Protein AF-A0A0G4NJI1-F1 (afdb_monomer_lite)

pLDDT: mean 85.68, std 13.56, range [48.19, 98.31]

Secondary structure (DSSP, 8-state):
--SS----GGGGGGGHHHHHHHPPPPSSHHHHHHHHHHHHHHHHHHHHIIIIIITTTHHHHHHHHTT-SS--EEEE-SSPPPPGGGGTTGGGTPEEEE-TT--HHHHHHHHHHH---SS-GGG--

InterPro domains:
  IPR005599 GPI mannosyltransferase [PF03901] (1-85)

Sequence (125 aa):
LSIFQHQEARFLLPTVPLILSSVQLPKNRRALQLWAAVWVVFNVFFGVLMGIYHQGGIVPGQVFMSKQPDATNAIWWKTYSPPIWLLNGKNEVLTTHDVMGLDGESLLKQLADLATCDTPADRRN

Organism: Verticillium longisporum (NCBI:txid100787)

Foldseek 3Di:
DDPDDPDPCVVCPVCVVVVVVPDDADPDPVSNVVVVVVVVVVCVVCCCCCVCVVCVVPLVVLLVQLPDPPAQEDEDECDAHDDNVSSVPCCVRHDYHYRYPPDPVVVVVVCVVPDPDPDDPVPPD

Structure (mmCIF, N/CA/C/O backbone):
data_AF-A0A0G4NJI1-F1
#
_entry.id   AF-A0A0G4NJI1-F1
#
loop_
_atom_site.group_PDB
_atom_site.id
_atom_site.type_symbol
_atom_site.label_atom_id
_atom_site.label_alt_id
_atom_site.label_comp_id
_atom_site.label_asym_id
_atom_site.label_entity_id
_atom_site.label_seq_id
_atom_site.pdbx_PDB_ins_code
_atom_site.Cartn_x
_atom_site.Cartn_y
_atom_site.Cartn_z
_atom_site.occupancy
_atom_site.B_iso_or_equiv
_atom_site.auth_seq_id
_atom_site.auth_comp_id
_atom_site.auth_asym_id
_atom_site.auth_atom_id
_atom_site.pdbx_PDB_model_num
ATOM 1 N N . LEU A 1 1 ? 19.694 14.074 9.522 1.00 48.19 1 LEU A N 1
ATOM 2 C CA . LEU A 1 1 ? 19.390 12.911 10.384 1.00 48.19 1 LEU A CA 1
ATOM 3 C C . LEU A 1 1 ? 18.284 13.347 11.343 1.00 48.19 1 LEU A C 1
ATOM 5 O O . LEU A 1 1 ? 18.545 14.179 12.199 1.00 48.19 1 LEU A O 1
ATOM 9 N N . SER A 1 2 ? 17.035 12.941 11.108 1.00 52.34 2 SER A N 1
ATOM 10 C CA . SER A 1 2 ? 15.921 13.307 11.998 1.00 52.34 2 SER A CA 1
ATOM 11 C C . SER A 1 2 ? 16.129 12.668 13.376 1.00 52.34 2 SER A C 1
ATOM 13 O O . SER A 1 2 ? 16.514 11.502 13.440 1.00 52.34 2 SER A O 1
ATOM 15 N N . ILE A 1 3 ? 15.861 13.409 14.459 1.00 53.56 3 ILE A N 1
ATOM 16 C CA . ILE A 1 3 ? 15.885 12.899 15.848 1.00 53.56 3 ILE A CA 1
ATOM 17 C C . ILE A 1 3 ? 14.892 11.738 16.027 1.00 53.56 3 ILE A C 1
ATOM 19 O O . ILE A 1 3 ? 15.119 10.838 16.830 1.00 53.56 3 ILE A O 1
ATOM 23 N N . PHE A 1 4 ? 13.840 11.707 15.208 1.00 49.78 4 PHE A N 1
ATOM 24 C CA . PHE A 1 4 ? 12.969 10.553 15.047 1.00 49.78 4 PHE A CA 1
ATOM 25 C C . PHE A 1 4 ? 13.264 9.915 13.694 1.00 49.78 4 PHE A C 1
ATOM 27 O O . PHE A 1 4 ? 12.888 10.462 12.650 1.00 49.78 4 PHE A O 1
ATOM 34 N N . GLN A 1 5 ? 13.939 8.763 13.688 1.00 58.50 5 GLN A N 1
ATOM 35 C CA . GLN A 1 5 ? 13.891 7.902 12.509 1.00 58.50 5 GLN A CA 1
ATOM 36 C C . GLN A 1 5 ? 12.414 7.663 12.191 1.00 58.50 5 GLN A C 1
ATOM 38 O O . GLN A 1 5 ? 11.646 7.354 13.102 1.00 58.50 5 GLN A O 1
ATOM 43 N N . HIS A 1 6 ? 12.007 7.875 10.937 1.00 54.28 6 HIS A N 1
ATOM 44 C CA . HIS A 1 6 ? 10.674 7.500 10.477 1.00 54.28 6 HIS A CA 1
ATOM 45 C C . HIS A 1 6 ? 10.529 5.988 10.679 1.00 54.28 6 HIS A C 1
ATOM 47 O O . HIS A 1 6 ? 10.938 5.194 9.839 1.00 54.28 6 HIS A O 1
ATOM 53 N N . GLN A 1 7 ? 10.024 5.592 11.844 1.00 55.28 7 GLN A N 1
ATOM 54 C CA . GLN A 1 7 ? 9.608 4.231 12.111 1.00 55.28 7 GLN A CA 1
ATOM 55 C C . GLN A 1 7 ? 8.393 4.006 11.223 1.00 55.28 7 GLN A C 1
ATOM 57 O O . GLN A 1 7 ? 7.412 4.747 11.316 1.00 55.28 7 GLN A O 1
ATOM 62 N N . GLU A 1 8 ? 8.462 3.022 10.330 1.00 63.50 8 GLU A N 1
ATOM 63 C CA . GLU A 1 8 ? 7.276 2.619 9.589 1.00 63.50 8 GLU A CA 1
ATOM 64 C C . GLU A 1 8 ? 6.156 2.315 10.590 1.00 63.50 8 GLU A C 1
ATOM 66 O O . GLU A 1 8 ? 6.370 1.587 11.561 1.00 63.50 8 GLU A O 1
ATOM 71 N N . ALA A 1 9 ? 4.956 2.859 10.367 1.00 63.72 9 ALA A N 1
ATOM 72 C CA . ALA A 1 9 ? 3.834 2.738 11.303 1.00 63.72 9 ALA A CA 1
ATOM 73 C C . ALA A 1 9 ? 3.512 1.276 11.683 1.00 63.72 9 ALA A C 1
ATOM 75 O O . ALA A 1 9 ? 2.969 1.017 12.757 1.00 63.72 9 ALA A O 1
ATOM 76 N N . ARG A 1 10 ? 3.919 0.302 10.852 1.00 71.44 10 ARG A N 1
ATOM 77 C CA . ARG A 1 10 ? 3.834 -1.136 11.147 1.00 71.44 10 ARG A CA 1
ATOM 78 C C . ARG A 1 10 ? 4.572 -1.554 12.424 1.00 71.44 10 ARG A C 1
ATOM 80 O O . ARG A 1 10 ? 4.134 -2.485 13.092 1.00 71.44 10 ARG A O 1
ATOM 87 N N . PHE A 1 11 ? 5.645 -0.863 12.808 1.00 70.62 11 PHE A N 1
ATOM 88 C CA . PHE A 1 11 ? 6.391 -1.157 14.036 1.00 70.62 11 PHE A CA 1
ATOM 89 C C . PHE A 1 11 ? 5.633 -0.755 15.308 1.00 70.62 11 PHE A C 1
ATOM 91 O O . PHE A 1 11 ? 5.977 -1.209 16.395 1.00 70.62 11 PHE A O 1
ATOM 98 N N . LEU A 1 12 ? 4.563 0.038 15.178 1.00 73.56 12 LEU A N 1
ATOM 99 C CA . LEU A 1 12 ? 3.652 0.378 16.270 1.00 73.56 12 LEU A CA 1
ATOM 100 C C . LEU A 1 12 ? 2.453 -0.578 16.365 1.00 73.56 12 LEU A C 1
ATOM 102 O O . LEU A 1 12 ? 1.689 -0.489 17.317 1.00 73.56 12 LEU A O 1
ATOM 106 N N . LEU A 1 13 ? 2.283 -1.536 15.446 1.00 78.44 13 LEU A N 1
ATOM 107 C CA . LEU A 1 13 ? 1.199 -2.526 15.547 1.00 78.44 13 LEU A CA 1
ATOM 108 C C . LEU A 1 13 ? 1.174 -3.274 16.898 1.00 78.44 13 LEU A C 1
ATOM 110 O O . LEU A 1 13 ? 0.081 -3.449 17.440 1.00 78.44 13 LEU A O 1
ATOM 114 N N . PRO A 1 14 ? 2.320 -3.640 17.515 1.00 81.50 14 PRO A N 1
ATOM 115 C CA . PRO A 1 14 ? 2.331 -4.253 18.845 1.00 81.50 14 PRO A CA 1
ATOM 116 C C . PRO A 1 14 ? 1.843 -3.341 19.982 1.00 81.50 14 PRO A C 1
ATOM 118 O O . PRO A 1 14 ? 1.529 -3.844 21.057 1.00 81.50 14 PRO A O 1
ATOM 121 N N . THR A 1 15 ? 1.768 -2.018 19.789 1.00 82.44 15 THR A N 1
ATOM 122 C CA . THR A 1 15 ? 1.268 -1.086 20.817 1.00 82.44 15 THR A CA 1
ATOM 123 C C . THR A 1 15 ? -0.250 -0.914 20.767 1.00 82.44 15 THR A C 1
ATOM 125 O O . THR A 1 15 ? -0.843 -0.460 21.745 1.00 82.44 15 THR A O 1
ATOM 128 N N . VAL A 1 16 ? -0.909 -1.350 19.687 1.00 84.56 16 VAL A N 1
ATOM 129 C CA . VAL A 1 16 ? -2.371 -1.285 19.542 1.00 84.56 16 VAL A CA 1
ATOM 130 C C . VAL A 1 16 ? -3.100 -2.036 20.670 1.00 84.56 16 VAL A C 1
ATOM 132 O O . VAL A 1 16 ? -3.980 -1.430 21.280 1.00 84.56 16 VAL A O 1
ATOM 135 N N . PRO A 1 17 ? -2.738 -3.283 21.047 1.00 81.94 17 PRO A N 1
ATOM 136 C CA . PRO A 1 17 ? -3.362 -3.969 22.183 1.00 81.94 17 PRO A CA 1
ATOM 137 C C . PRO A 1 17 ? -3.195 -3.221 23.512 1.00 81.94 17 PRO A C 1
ATOM 139 O O . PRO A 1 17 ? -4.130 -3.173 24.308 1.00 81.94 17 PRO A O 1
ATOM 142 N N . LEU A 1 18 ? -2.036 -2.593 23.740 1.00 81.75 18 LEU A N 1
ATOM 143 C CA . LEU A 1 18 ? -1.776 -1.800 24.946 1.00 81.75 18 LEU A CA 1
ATOM 144 C C . LEU A 1 18 ? -2.668 -0.555 24.995 1.00 81.75 18 LEU A C 1
ATOM 146 O O . LEU A 1 18 ? -3.276 -0.269 26.028 1.00 81.75 18 LEU A O 1
ATOM 150 N N . ILE A 1 19 ? -2.816 0.147 23.870 1.00 83.94 19 ILE A N 1
ATOM 151 C CA . ILE A 1 19 ? -3.744 1.277 23.748 1.00 83.94 19 ILE A CA 1
ATOM 152 C C . ILE A 1 19 ? -5.179 0.805 24.008 1.00 83.94 19 ILE A C 1
ATOM 154 O O . ILE A 1 19 ? -5.868 1.372 24.851 1.00 83.94 19 ILE A O 1
ATOM 158 N N . LEU A 1 20 ? -5.620 -0.282 23.373 1.00 83.00 20 LEU A N 1
ATOM 159 C CA . LEU A 1 20 ? -6.969 -0.817 23.579 1.00 83.00 20 LEU A CA 1
ATOM 160 C C . LEU A 1 20 ? -7.215 -1.259 25.029 1.00 83.00 20 LEU A C 1
ATOM 162 O O . LEU A 1 20 ? -8.320 -1.085 25.532 1.00 83.00 20 LEU A O 1
ATOM 166 N N . SER A 1 21 ? -6.191 -1.770 25.719 1.00 83.81 21 SER A N 1
ATOM 167 C CA . SER A 1 21 ? -6.282 -2.151 27.135 1.00 83.81 21 SER A CA 1
ATOM 168 C C . SER A 1 21 ? -6.282 -0.962 28.105 1.00 83.81 21 SER A C 1
ATOM 170 O O . SER A 1 21 ? -6.740 -1.097 29.237 1.00 83.81 21 SER A O 1
ATOM 172 N N . SER A 1 22 ? -5.780 0.201 27.678 1.00 87.81 22 SER A N 1
ATOM 173 C CA . SER A 1 22 ? -5.669 1.408 28.511 1.00 87.81 22 SER A CA 1
ATOM 174 C C . SER A 1 22 ? -6.810 2.407 28.294 1.00 87.81 22 SER A C 1
ATOM 176 O O . SER A 1 22 ? -7.041 3.271 29.142 1.00 87.81 22 SER A O 1
ATOM 178 N N . VAL A 1 23 ? -7.572 2.277 27.204 1.00 88.31 23 VAL A N 1
ATOM 179 C CA . VAL A 1 23 ? -8.749 3.108 26.928 1.00 88.31 23 VAL A CA 1
ATOM 180 C C . VAL A 1 23 ? -9.924 2.674 27.808 1.00 88.31 23 VAL A C 1
ATOM 182 O O . VAL A 1 23 ? -10.461 1.576 27.678 1.00 88.31 23 VAL A O 1
ATOM 185 N N . GLN A 1 24 ? -10.372 3.568 28.691 1.00 89.31 24 GLN A N 1
ATOM 186 C CA . GLN A 1 24 ? -11.574 3.362 29.501 1.00 89.31 24 GLN A CA 1
ATOM 187 C C . GLN A 1 24 ? -12.812 3.904 28.780 1.00 89.31 24 GLN A C 1
ATOM 189 O O . GLN A 1 24 ? -12.850 5.066 28.375 1.00 89.31 24 GLN A O 1
ATOM 194 N N . LEU A 1 25 ? -13.852 3.076 28.656 1.00 90.06 25 LEU A N 1
ATOM 195 C CA . LEU A 1 25 ? -15.110 3.490 28.036 1.00 90.06 25 LEU A CA 1
ATOM 196 C C . LEU A 1 25 ? -15.959 4.359 28.983 1.00 90.06 25 LEU A C 1
ATOM 198 O O . LEU A 1 25 ? -15.982 4.116 30.196 1.00 90.06 25 LEU A O 1
ATOM 202 N N . PRO A 1 26 ? -16.719 5.340 28.457 1.00 92.56 26 PRO A N 1
ATOM 203 C CA . PRO A 1 26 ? -17.641 6.125 29.270 1.00 92.56 26 PRO A CA 1
ATOM 204 C C . PRO A 1 26 ? -18.711 5.241 29.923 1.00 92.56 26 PRO A C 1
ATOM 206 O O . PRO A 1 26 ? -19.371 4.450 29.254 1.00 92.56 26 PRO A O 1
ATOM 209 N N . LYS A 1 27 ? -18.946 5.421 31.229 1.00 92.69 27 LYS A N 1
ATOM 210 C CA . LYS A 1 27 ? -19.979 4.672 31.975 1.00 92.69 27 LYS A CA 1
ATOM 211 C C . LYS A 1 27 ? -21.400 5.199 31.739 1.00 92.69 27 LYS A C 1
ATOM 213 O O . LYS A 1 27 ? -22.372 4.461 31.860 1.00 92.69 27 LYS A O 1
ATOM 218 N N . ASN A 1 28 ? -21.535 6.487 31.421 1.00 96.44 28 ASN A N 1
ATOM 219 C CA . ASN A 1 28 ? -22.828 7.110 31.137 1.00 96.44 28 ASN A CA 1
ATOM 220 C C . ASN A 1 28 ? -23.324 6.694 29.743 1.00 96.44 28 ASN A C 1
ATOM 222 O O . ASN A 1 28 ? -22.634 6.931 28.753 1.00 96.44 28 ASN A O 1
ATOM 226 N N . ARG A 1 29 ? -24.553 6.165 29.652 1.00 95.62 29 ARG A N 1
ATOM 227 C CA . ARG A 1 29 ? -25.163 5.681 28.402 1.00 95.62 29 ARG A CA 1
ATOM 228 C C . ARG A 1 29 ? -25.128 6.704 27.263 1.00 95.62 29 ARG A C 1
ATOM 230 O O . ARG A 1 29 ? -24.792 6.333 26.145 1.00 95.62 29 ARG A O 1
ATOM 237 N N . ARG A 1 30 ? -25.435 7.981 27.529 1.00 96.44 30 ARG A N 1
ATOM 238 C CA . ARG A 1 30 ? -25.408 9.027 26.485 1.00 96.44 30 ARG A CA 1
ATOM 239 C C . ARG A 1 30 ? -23.987 9.297 25.991 1.00 96.44 30 ARG A C 1
ATOM 241 O O . ARG A 1 30 ? -23.764 9.411 24.793 1.00 96.44 30 ARG A O 1
ATOM 248 N N . ALA A 1 31 ? -23.027 9.356 26.913 1.00 96.00 31 ALA A N 1
ATOM 249 C CA . ALA A 1 31 ? -21.621 9.549 26.573 1.00 96.00 31 ALA A CA 1
ATOM 250 C C . ALA A 1 31 ? -21.058 8.348 25.797 1.00 96.00 31 ALA A C 1
ATOM 252 O O . ALA A 1 31 ? -20.322 8.539 24.837 1.00 96.00 31 ALA A O 1
ATOM 253 N N . LEU A 1 32 ? -21.453 7.125 26.162 1.00 96.00 32 LEU A N 1
ATOM 254 C CA . LEU A 1 32 ? -21.071 5.909 25.448 1.00 96.00 32 LEU A CA 1
ATOM 255 C C . LEU A 1 32 ? -21.634 5.885 24.020 1.00 96.00 32 LEU A C 1
ATOM 257 O O . LEU A 1 32 ? -20.917 5.531 23.092 1.00 96.00 32 LEU A O 1
ATOM 261 N N . GLN A 1 33 ? -22.890 6.300 23.829 1.00 96.94 33 GLN A N 1
ATOM 262 C CA . GLN A 1 33 ? -23.502 6.414 22.499 1.00 96.94 33 GLN A CA 1
ATOM 263 C C . GLN A 1 33 ? -22.780 7.441 21.622 1.00 96.94 33 GLN A C 1
ATOM 265 O O . GLN A 1 33 ? -22.495 7.153 20.463 1.00 96.94 33 GLN A O 1
ATOM 270 N N . LEU A 1 34 ? -22.449 8.613 22.174 1.00 97.19 34 LEU A N 1
ATOM 271 C CA . LEU A 1 34 ? -21.673 9.631 21.462 1.00 97.19 34 LEU A CA 1
ATOM 272 C C . LEU A 1 34 ? -20.266 9.132 21.122 1.00 97.19 34 LEU A C 1
ATOM 274 O O . LEU A 1 34 ? -19.828 9.283 19.986 1.00 97.19 34 LEU A O 1
ATOM 278 N N . TRP A 1 35 ? -19.584 8.491 22.075 1.00 95.38 35 TRP A N 1
ATOM 279 C CA . TRP A 1 35 ? -18.269 7.892 21.853 1.00 95.38 35 TRP A CA 1
ATOM 280 C C . TRP A 1 35 ? -18.314 6.852 20.729 1.00 95.38 35 TRP A C 1
ATOM 282 O O . TRP A 1 35 ? -17.505 6.916 19.809 1.00 95.38 35 TRP A O 1
ATOM 292 N N . ALA A 1 36 ? -19.300 5.949 20.751 1.00 95.56 36 ALA A N 1
ATOM 293 C CA . ALA A 1 36 ? -19.468 4.928 19.721 1.00 95.56 36 ALA A CA 1
ATOM 294 C C . ALA A 1 36 ? -19.779 5.543 18.348 1.00 95.56 36 ALA A C 1
ATOM 296 O O . ALA A 1 36 ? -19.220 5.109 17.345 1.00 95.56 36 ALA A O 1
ATOM 297 N N . ALA A 1 37 ? -20.624 6.576 18.293 1.00 97.69 37 ALA A N 1
ATOM 298 C CA . ALA A 1 37 ? -20.927 7.278 17.051 1.00 97.69 37 ALA A CA 1
ATOM 299 C C . ALA A 1 37 ? -19.673 7.942 16.457 1.00 97.69 37 ALA A C 1
ATOM 301 O O . ALA A 1 37 ? -19.373 7.734 15.283 1.00 97.69 37 ALA A O 1
ATOM 302 N N . VAL A 1 38 ? -18.904 8.676 17.269 1.00 96.94 38 VAL A N 1
ATOM 303 C CA . VAL A 1 38 ? -17.634 9.293 16.843 1.00 96.94 38 VAL A CA 1
ATOM 304 C C . VAL A 1 38 ? -16.639 8.228 16.388 1.00 96.94 38 VAL A C 1
ATOM 306 O O . VAL A 1 38 ? -16.008 8.390 15.347 1.00 96.94 38 VAL A O 1
ATOM 309 N N . TRP A 1 39 ? -16.535 7.117 17.120 1.00 95.25 39 TRP A N 1
ATOM 310 C CA . TRP A 1 39 ? -15.670 5.996 16.766 1.00 95.25 39 TRP A CA 1
ATOM 311 C C . TRP A 1 39 ? -16.031 5.387 15.406 1.00 95.25 39 TRP A C 1
ATOM 313 O O . TRP A 1 39 ? -15.151 5.171 14.573 1.00 95.25 39 TRP A O 1
ATOM 323 N N . VAL A 1 40 ? -17.319 5.139 15.149 1.00 97.62 40 VAL A N 1
ATOM 324 C CA . VAL A 1 40 ? -17.794 4.619 13.858 1.00 97.62 40 VAL A CA 1
ATOM 325 C C . VAL A 1 40 ? -17.501 5.613 12.740 1.00 97.62 40 VAL A C 1
ATOM 327 O O . VAL A 1 40 ? -16.929 5.220 11.727 1.00 97.62 40 VAL A O 1
ATOM 330 N N . VAL A 1 41 ? -17.826 6.895 12.925 1.00 98.31 41 VAL A N 1
ATOM 331 C CA . VAL A 1 41 ? -17.561 7.941 11.922 1.00 98.31 41 VAL A CA 1
ATOM 332 C C . VAL A 1 41 ? -16.070 8.033 11.607 1.00 98.31 41 VAL A C 1
ATOM 334 O O . VAL A 1 41 ? -15.697 8.056 10.436 1.00 98.31 41 VAL A O 1
ATOM 337 N N . PHE A 1 42 ? -15.214 8.019 12.630 1.00 96.00 42 PHE A N 1
ATOM 338 C CA . PHE A 1 42 ? -13.763 8.017 12.469 1.00 96.00 42 PHE A CA 1
ATOM 339 C C . PHE A 1 42 ? -13.289 6.819 11.635 1.00 96.00 42 PHE A C 1
ATOM 341 O O . PHE A 1 42 ? -12.556 7.002 10.665 1.00 96.00 42 PHE A O 1
ATOM 348 N N . ASN A 1 43 ? -13.736 5.603 11.964 1.00 95.69 43 ASN A N 1
ATOM 349 C CA . ASN A 1 43 ? -13.322 4.393 11.249 1.00 95.69 43 ASN A CA 1
ATOM 350 C C . ASN A 1 43 ? -13.866 4.337 9.819 1.00 95.69 43 ASN A C 1
ATOM 352 O O . ASN A 1 43 ? -13.159 3.884 8.927 1.00 95.69 43 ASN A O 1
ATOM 356 N N . VAL A 1 44 ? -15.085 4.821 9.572 1.00 97.75 44 VAL A N 1
ATOM 357 C CA . VAL A 1 44 ? -15.629 4.931 8.211 1.00 97.75 44 VAL A CA 1
ATOM 358 C C . VAL A 1 44 ? -14.816 5.937 7.400 1.00 97.75 44 VAL A C 1
ATOM 360 O O . VAL A 1 44 ? -14.384 5.619 6.294 1.00 97.75 44 VAL A O 1
ATOM 363 N N . PHE A 1 45 ? -14.548 7.120 7.956 1.00 97.56 45 PHE A N 1
ATOM 364 C CA . PHE A 1 45 ? -13.747 8.147 7.293 1.00 97.56 45 PHE A CA 1
ATOM 365 C C . PHE A 1 45 ? -12.341 7.639 6.953 1.00 97.56 45 PHE A C 1
ATOM 367 O O . PHE A 1 45 ? -11.927 7.705 5.796 1.00 97.56 45 PHE A O 1
ATOM 374 N N . PHE A 1 46 ? -11.622 7.075 7.929 1.00 94.00 46 PHE A N 1
ATOM 375 C CA . PHE A 1 46 ? -10.281 6.538 7.695 1.00 94.00 46 PHE A CA 1
ATOM 376 C C . PHE A 1 46 ? -10.291 5.262 6.853 1.00 94.00 46 PHE A C 1
ATOM 378 O O . PHE A 1 46 ? -9.362 5.055 6.082 1.00 94.00 46 PHE A O 1
ATOM 385 N N . GLY A 1 47 ? -11.338 4.442 6.922 1.00 93.06 47 GLY A N 1
ATOM 386 C CA . GLY A 1 47 ? -11.522 3.292 6.040 1.00 93.06 47 GLY A CA 1
ATOM 387 C C . GLY A 1 47 ? -11.660 3.710 4.577 1.00 93.06 47 GLY A C 1
ATOM 388 O O . GLY A 1 47 ? -11.054 3.095 3.706 1.00 93.06 47 GLY A O 1
ATOM 389 N N . VAL A 1 48 ? -12.372 4.803 4.296 1.00 95.44 48 VAL A N 1
ATOM 390 C CA . VAL A 1 48 ? -12.456 5.380 2.945 1.00 95.44 48 VAL A CA 1
ATOM 391 C C . VAL A 1 48 ? -11.129 6.027 2.542 1.00 95.44 48 VAL A C 1
ATOM 393 O O . VAL A 1 48 ? -10.595 5.724 1.476 1.00 95.44 48 VAL A O 1
ATOM 396 N N . LEU A 1 49 ? -10.563 6.889 3.390 1.00 92.88 49 LEU A N 1
ATOM 397 C CA . LEU A 1 49 ? -9.327 7.614 3.091 1.00 92.88 49 LEU A CA 1
ATOM 398 C C . LEU A 1 49 ? -8.150 6.657 2.874 1.00 92.88 49 LEU A C 1
ATOM 400 O O . LEU A 1 49 ? -7.502 6.700 1.831 1.00 92.88 49 LEU A O 1
ATOM 404 N N . MET A 1 50 ? -7.896 5.763 3.827 1.00 87.62 50 MET A N 1
ATOM 405 C CA . MET A 1 50 ? -6.765 4.839 3.766 1.00 87.62 50 MET A CA 1
ATOM 406 C C . MET A 1 50 ? -7.057 3.606 2.910 1.00 87.62 50 MET A C 1
ATOM 408 O O . MET A 1 50 ? -6.172 3.119 2.215 1.00 87.62 50 MET A O 1
ATOM 412 N N . GLY A 1 51 ? -8.289 3.096 2.922 1.00 85.38 51 GLY A N 1
ATOM 413 C CA . GLY A 1 51 ? -8.647 1.890 2.175 1.00 85.38 51 GLY A CA 1
ATOM 414 C C . GLY A 1 51 ? -8.823 2.127 0.677 1.00 85.38 51 GLY A C 1
ATOM 415 O O . GLY A 1 51 ? -8.397 1.289 -0.114 1.00 85.38 51 GLY A O 1
ATOM 416 N N . ILE A 1 52 ? -9.411 3.263 0.284 1.00 89.75 52 ILE A N 1
ATOM 417 C CA . ILE A 1 52 ? -9.718 3.574 -1.120 1.00 89.75 52 ILE A CA 1
ATOM 418 C C . ILE A 1 52 ? -8.692 4.553 -1.690 1.00 89.75 52 ILE A C 1
ATOM 420 O O . ILE A 1 52 ? -7.999 4.219 -2.646 1.00 89.75 52 ILE A O 1
ATOM 424 N N . TYR A 1 53 ? -8.553 5.747 -1.112 1.00 87.44 53 TYR A N 1
ATOM 425 C CA . TYR A 1 53 ? -7.723 6.789 -1.729 1.00 87.44 53 TYR A CA 1
ATOM 426 C C . TYR A 1 53 ? -6.221 6.539 -1.580 1.00 87.44 53 TYR A C 1
ATOM 428 O O . TYR A 1 53 ? -5.471 6.753 -2.528 1.00 87.44 53 TYR A O 1
ATOM 436 N N . HIS A 1 54 ? -5.773 6.063 -0.419 1.00 84.31 54 HIS A N 1
ATOM 437 C CA . HIS A 1 54 ? -4.345 5.880 -0.157 1.00 84.31 54 HIS A CA 1
ATOM 438 C C . HIS A 1 54 ? -3.750 4.661 -0.883 1.00 84.31 54 HIS A C 1
ATOM 440 O O . HIS A 1 54 ? -2.645 4.740 -1.411 1.00 84.31 54 HIS A O 1
ATOM 446 N N . GLN A 1 55 ? -4.465 3.528 -0.930 1.00 84.31 55 GLN A N 1
ATOM 447 C CA . GLN A 1 55 ? -3.927 2.267 -1.474 1.00 84.31 55 GLN A CA 1
ATOM 448 C C . GLN A 1 55 ? -4.719 1.670 -2.647 1.00 84.31 55 GLN A C 1
ATOM 450 O O . GLN A 1 55 ? -4.262 0.702 -3.259 1.00 84.31 55 GLN A O 1
ATOM 455 N N . GLY A 1 56 ? -5.872 2.246 -3.003 1.00 86.88 56 GLY A N 1
ATOM 456 C CA . GLY A 1 56 ? -6.779 1.679 -4.005 1.00 86.88 56 GLY A CA 1
ATOM 457 C C . GLY A 1 56 ? -6.238 1.670 -5.434 1.00 86.88 56 GLY A C 1
ATOM 458 O O . GLY A 1 56 ? -6.649 0.822 -6.213 1.00 86.88 56 GLY A O 1
ATOM 459 N N . GLY A 1 57 ? -5.293 2.548 -5.788 1.00 86.3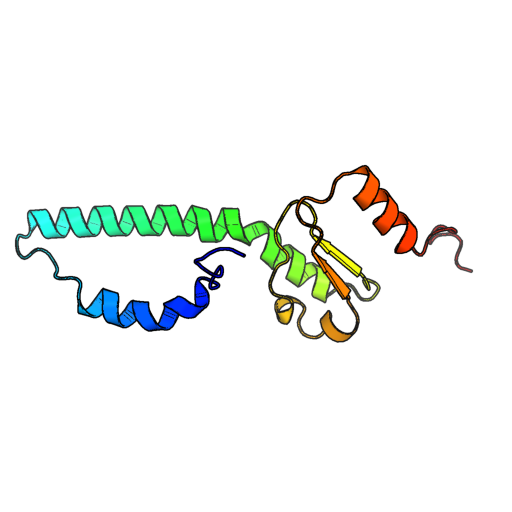8 57 GLY A N 1
ATOM 460 C CA . GLY A 1 57 ? -4.600 2.486 -7.086 1.00 86.38 57 GLY A CA 1
ATOM 461 C C . GLY A 1 57 ? -3.337 1.621 -7.056 1.00 86.38 57 GLY A C 1
ATOM 462 O O . GLY A 1 57 ? -3.033 0.889 -7.997 1.00 86.38 57 GLY A O 1
ATOM 463 N N . ILE A 1 58 ? -2.620 1.675 -5.937 1.00 89.69 58 ILE A N 1
ATOM 464 C CA . ILE A 1 58 ? -1.298 1.076 -5.776 1.00 89.69 58 ILE A CA 1
ATOM 465 C C . ILE A 1 58 ? -1.368 -0.453 -5.710 1.00 89.69 58 ILE A C 1
ATOM 467 O O . ILE A 1 58 ? -0.593 -1.132 -6.383 1.00 89.69 58 ILE A O 1
ATOM 471 N N . VAL A 1 59 ? -2.314 -1.004 -4.940 1.00 91.31 59 VAL A N 1
ATOM 472 C CA . VAL A 1 59 ? -2.455 -2.460 -4.785 1.00 91.31 59 VAL A CA 1
ATOM 473 C C . VAL A 1 59 ? -2.847 -3.127 -6.110 1.00 91.31 59 VAL A C 1
ATOM 475 O O . VAL A 1 59 ? -2.135 -4.042 -6.526 1.00 91.31 59 VAL A O 1
ATOM 478 N N . PRO A 1 60 ? -3.891 -2.677 -6.840 1.00 92.69 60 PRO A N 1
ATOM 479 C CA . PRO A 1 60 ? -4.201 -3.242 -8.151 1.00 92.69 60 PRO A CA 1
ATOM 480 C C . PRO A 1 60 ? -3.079 -3.043 -9.171 1.00 92.69 60 PRO A C 1
ATOM 482 O O . PRO A 1 60 ? -2.816 -3.956 -9.947 1.00 92.69 60 PRO A O 1
ATOM 485 N N . GLY A 1 61 ? -2.385 -1.898 -9.152 1.00 91.75 61 GLY A N 1
ATOM 486 C CA . GLY A 1 61 ? -1.241 -1.644 -10.032 1.00 91.75 61 GLY A CA 1
ATOM 487 C C . GLY A 1 61 ? -0.099 -2.639 -9.817 1.00 91.75 61 GLY A C 1
ATOM 488 O O . GLY A 1 61 ? 0.428 -3.193 -10.779 1.00 91.75 61 GLY A O 1
ATOM 489 N N . GLN A 1 62 ? 0.229 -2.943 -8.560 1.00 93.00 62 GLN A N 1
ATOM 490 C CA . GLN A 1 62 ? 1.219 -3.965 -8.208 1.00 93.00 62 GLN A CA 1
ATOM 491 C C . GLN A 1 62 ? 0.778 -5.381 -8.609 1.00 93.00 62 GLN A C 1
ATOM 493 O O . GLN A 1 62 ? 1.554 -6.127 -9.204 1.00 93.00 62 GLN A O 1
ATOM 498 N N . VAL A 1 63 ? -0.491 -5.733 -8.378 1.00 93.31 63 VAL A N 1
ATOM 499 C CA . VAL A 1 63 ? -1.063 -7.026 -8.804 1.00 93.31 63 VAL A CA 1
ATOM 500 C C . VAL A 1 63 ? -1.137 -7.156 -10.331 1.00 93.31 63 VAL A C 1
ATOM 502 O O . VAL A 1 63 ? -1.047 -8.256 -10.870 1.00 93.31 63 VAL A O 1
ATOM 505 N N . PHE A 1 64 ? -1.319 -6.054 -11.054 1.00 93.94 64 PHE A N 1
ATOM 506 C CA . PHE A 1 64 ? -1.227 -6.041 -12.510 1.00 93.94 64 PHE A CA 1
ATOM 507 C C . PHE A 1 64 ? 0.221 -6.244 -12.967 1.00 93.94 64 PHE A C 1
ATOM 509 O O . PHE A 1 64 ? 0.471 -7.069 -13.847 1.00 93.94 64 PHE A O 1
ATOM 516 N N . MET A 1 65 ? 1.166 -5.534 -12.343 1.00 93.44 65 MET A N 1
ATOM 517 C CA . MET A 1 65 ? 2.594 -5.602 -12.655 1.00 93.44 65 MET A CA 1
ATOM 518 C C . MET A 1 65 ? 3.171 -7.003 -12.428 1.00 93.44 65 MET A C 1
ATOM 520 O O . MET A 1 65 ? 3.960 -7.481 -13.240 1.00 93.44 65 MET A O 1
ATOM 524 N N . SER A 1 66 ? 2.723 -7.705 -11.381 1.00 93.88 66 SER A N 1
ATOM 525 C CA . SER A 1 66 ? 3.148 -9.084 -11.096 1.00 93.88 66 SER A CA 1
ATOM 526 C C . SER A 1 66 ? 2.819 -10.072 -12.218 1.00 93.88 66 SER A C 1
ATOM 528 O O . SER A 1 66 ? 3.471 -11.106 -12.342 1.00 93.88 66 SER A O 1
ATOM 530 N N . LYS A 1 67 ? 1.835 -9.744 -13.061 1.00 94.19 67 LYS A N 1
ATOM 531 C CA . LYS A 1 67 ? 1.383 -10.571 -14.186 1.00 94.19 67 LYS A CA 1
ATOM 532 C C . LYS A 1 67 ? 2.012 -10.182 -15.522 1.00 94.19 67 LYS A C 1
ATOM 534 O O . LYS A 1 67 ? 1.729 -10.844 -16.514 1.00 94.19 67 LYS A O 1
ATOM 539 N N . GLN A 1 68 ? 2.832 -9.131 -15.575 1.00 93.31 68 GLN A N 1
ATOM 540 C CA . GLN A 1 68 ? 3.471 -8.704 -16.819 1.00 93.31 68 GLN A CA 1
ATOM 541 C C . GLN A 1 68 ? 4.751 -9.522 -17.056 1.00 93.31 68 GLN A C 1
ATOM 543 O O . GLN A 1 68 ? 5.714 -9.367 -16.297 1.00 93.31 68 GLN A O 1
ATOM 548 N N . PRO A 1 69 ? 4.808 -10.393 -18.082 1.00 88.38 69 PRO A N 1
ATOM 549 C CA . PRO A 1 69 ? 5.966 -11.258 -18.305 1.00 88.38 69 PRO A CA 1
ATOM 550 C C . PRO A 1 69 ? 7.215 -10.449 -18.672 1.00 88.38 69 PRO A C 1
ATOM 552 O O . PRO A 1 69 ? 8.278 -10.689 -18.103 1.00 88.38 69 PRO A O 1
ATOM 555 N N . ASP A 1 70 ? 7.059 -9.411 -19.493 1.00 89.12 70 ASP A N 1
ATOM 556 C CA . ASP A 1 70 ? 8.182 -8.657 -20.068 1.00 89.12 70 ASP A CA 1
ATOM 557 C C . ASP A 1 70 ? 8.610 -7.445 -19.229 1.00 89.12 70 ASP A C 1
ATOM 559 O O . ASP A 1 70 ? 9.618 -6.800 -19.517 1.00 89.12 70 ASP A O 1
ATOM 563 N N . ALA A 1 71 ? 7.863 -7.116 -18.171 1.00 89.81 71 ALA A N 1
ATOM 564 C CA . ALA A 1 71 ? 8.218 -6.008 -17.294 1.00 89.81 71 ALA A CA 1
ATOM 565 C C . ALA A 1 71 ? 9.442 -6.367 -16.438 1.00 89.81 71 ALA A C 1
ATOM 567 O O . ALA A 1 71 ? 9.403 -7.320 -15.655 1.00 89.81 71 ALA A O 1
ATOM 568 N N . THR A 1 72 ? 10.514 -5.586 -16.565 1.00 91.88 72 THR A N 1
ATOM 569 C CA . THR A 1 72 ? 11.767 -5.736 -15.798 1.00 91.88 72 THR A CA 1
ATOM 570 C C . THR A 1 72 ? 12.062 -4.541 -14.897 1.00 91.88 72 THR A C 1
ATOM 572 O O . THR A 1 72 ? 12.855 -4.652 -13.967 1.00 91.88 72 THR A O 1
ATOM 575 N N . ASN A 1 73 ? 11.398 -3.407 -15.126 1.00 93.69 73 ASN A N 1
ATOM 576 C CA . ASN A 1 73 ? 11.574 -2.182 -14.356 1.00 93.69 73 ASN A CA 1
ATOM 577 C C . ASN A 1 73 ? 10.205 -1.603 -13.984 1.00 93.69 73 ASN A C 1
ATOM 579 O O . ASN A 1 73 ? 9.337 -1.468 -14.845 1.00 93.69 73 ASN A O 1
ATOM 583 N N . ALA A 1 74 ? 10.025 -1.223 -12.721 1.00 93.75 74 ALA A N 1
ATOM 584 C CA . ALA A 1 74 ? 8.893 -0.419 -12.267 1.00 93.75 74 ALA A CA 1
ATOM 585 C C . ALA A 1 74 ? 9.406 0.841 -11.576 1.00 93.75 74 ALA A C 1
ATOM 587 O O . ALA A 1 74 ? 10.221 0.753 -10.661 1.00 93.75 74 ALA A O 1
ATOM 588 N N . ILE A 1 75 ? 8.918 2.004 -11.998 1.00 93.94 75 ILE A N 1
ATOM 589 C CA . ILE A 1 75 ? 9.372 3.302 -11.493 1.00 93.94 75 ILE A CA 1
ATOM 590 C C . ILE A 1 75 ? 8.226 3.980 -10.746 1.00 93.94 75 ILE A C 1
ATOM 592 O O . ILE A 1 75 ? 7.153 4.201 -11.311 1.00 93.94 75 ILE A O 1
ATOM 596 N N . TRP A 1 76 ? 8.463 4.336 -9.484 1.00 93.81 76 TRP A N 1
ATOM 597 C CA . TRP A 1 76 ? 7.509 5.045 -8.629 1.00 93.81 76 TRP A CA 1
ATOM 598 C C . TRP A 1 76 ? 7.985 6.484 -8.408 1.00 93.81 76 TRP A C 1
ATOM 600 O O . TRP A 1 76 ? 8.947 6.723 -7.685 1.00 93.81 76 TRP A O 1
ATOM 610 N N . TRP A 1 77 ? 7.331 7.444 -9.076 1.00 93.56 77 TRP A N 1
ATOM 611 C CA . TRP A 1 77 ? 7.767 8.851 -9.103 1.00 93.56 77 TRP A CA 1
ATOM 612 C C . TRP A 1 77 ? 6.904 9.807 -8.277 1.00 93.56 77 TRP A C 1
ATOM 614 O O . TRP A 1 77 ? 7.405 10.629 -7.512 1.00 93.56 77 TRP A O 1
ATOM 624 N N . LYS A 1 78 ? 5.585 9.768 -8.465 1.00 89.06 78 LYS A N 1
ATOM 625 C CA . LYS A 1 78 ? 4.674 10.704 -7.784 1.00 89.06 78 LYS A CA 1
ATOM 626 C C . LYS A 1 78 ? 4.192 10.190 -6.432 1.00 89.06 78 LYS A C 1
ATOM 628 O O . LYS A 1 78 ? 3.577 10.938 -5.682 1.00 89.06 78 LYS A O 1
ATOM 633 N N . THR A 1 79 ? 4.474 8.930 -6.129 1.00 85.00 79 THR A N 1
ATOM 634 C CA . THR A 1 79 ? 4.062 8.248 -4.906 1.00 85.00 79 THR A CA 1
ATOM 635 C C . THR A 1 79 ? 5.235 7.457 -4.355 1.00 85.00 79 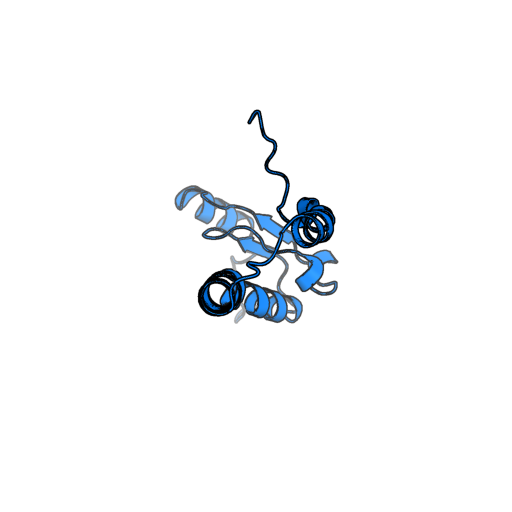THR A C 1
ATOM 637 O O . THR A 1 79 ? 6.107 7.045 -5.120 1.00 85.00 79 THR A O 1
ATOM 640 N N . TYR A 1 80 ? 5.213 7.193 -3.049 1.00 84.19 80 TYR A N 1
ATOM 641 C CA . TYR A 1 80 ? 6.115 6.226 -2.431 1.00 84.19 80 TYR A CA 1
ATOM 642 C C . TYR A 1 80 ? 6.017 4.865 -3.121 1.00 84.19 80 TYR A C 1
ATOM 644 O O . TYR A 1 80 ? 4.935 4.459 -3.568 1.00 84.19 80 TYR A O 1
ATOM 652 N N . SER A 1 81 ? 7.143 4.158 -3.186 1.00 89.38 81 SER A N 1
ATOM 653 C CA . SER A 1 81 ? 7.154 2.787 -3.674 1.00 89.38 81 SER A CA 1
ATOM 654 C C . SER A 1 81 ? 6.322 1.876 -2.755 1.00 89.38 81 SER A C 1
ATOM 656 O O . SER A 1 81 ? 6.394 1.967 -1.526 1.00 89.38 81 SER A O 1
ATOM 658 N N . PRO A 1 82 ? 5.473 1.003 -3.319 1.00 90.38 82 PRO A N 1
ATOM 659 C CA . PRO A 1 82 ? 4.706 0.060 -2.526 1.00 90.38 82 PRO A CA 1
ATOM 660 C C . PRO A 1 82 ? 5.529 -1.151 -2.104 1.00 90.38 82 PRO A C 1
ATOM 662 O O . PRO A 1 82 ? 6.595 -1.422 -2.662 1.00 90.38 82 PRO A O 1
ATOM 665 N N . PRO A 1 83 ? 4.996 -1.955 -1.172 1.00 89.25 83 PRO A N 1
ATOM 666 C CA . PRO A 1 83 ? 5.660 -3.174 -0.760 1.00 89.25 83 PRO A CA 1
ATOM 667 C C . PRO A 1 83 ? 5.850 -4.156 -1.927 1.00 89.25 83 PRO A C 1
ATOM 669 O O . PRO A 1 83 ? 4.885 -4.624 -2.530 1.00 89.25 83 PRO A O 1
ATOM 672 N N . ILE A 1 84 ? 7.104 -4.525 -2.193 1.00 92.44 84 ILE A N 1
ATOM 673 C CA . ILE A 1 84 ? 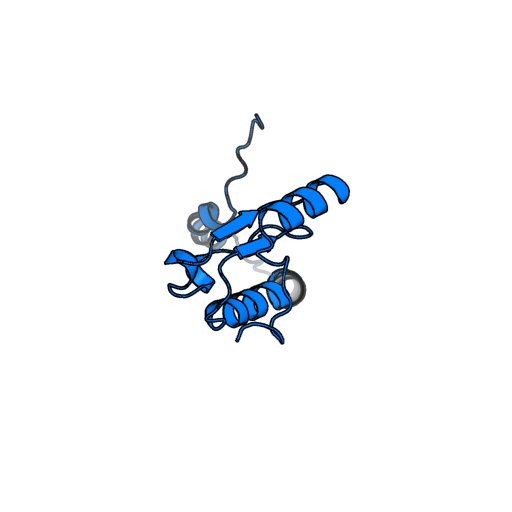7.482 -5.413 -3.305 1.00 92.44 84 ILE A CA 1
ATOM 674 C C . ILE A 1 84 ? 6.959 -6.847 -3.164 1.00 92.44 84 ILE A C 1
ATOM 676 O O . ILE A 1 84 ? 6.915 -7.571 -4.148 1.00 92.44 84 ILE A O 1
ATOM 680 N N . TRP A 1 85 ? 6.515 -7.278 -1.979 1.00 90.50 85 TRP A N 1
ATOM 681 C CA . TRP A 1 85 ? 5.922 -8.610 -1.808 1.00 90.50 85 TRP A CA 1
ATOM 682 C C . TRP A 1 85 ? 4.606 -8.776 -2.587 1.00 90.50 85 TRP A C 1
ATOM 684 O O . TRP A 1 85 ? 4.247 -9.897 -2.943 1.00 90.50 85 TRP A O 1
ATOM 694 N N . LEU A 1 86 ? 3.916 -7.675 -2.924 1.00 91.38 86 LEU A N 1
ATOM 695 C CA . LEU A 1 86 ? 2.733 -7.693 -3.796 1.00 91.38 86 LEU A CA 1
ATOM 696 C C . LEU A 1 86 ? 3.059 -8.127 -5.236 1.00 91.38 86 LEU A C 1
ATOM 698 O O . LEU A 1 86 ? 2.151 -8.502 -5.978 1.00 91.38 86 LEU A O 1
ATOM 702 N N . LEU A 1 87 ? 4.342 -8.127 -5.618 1.00 94.31 87 LEU A N 1
ATOM 703 C CA . LEU A 1 87 ? 4.814 -8.633 -6.906 1.00 94.31 87 LEU A CA 1
ATOM 704 C C . LEU A 1 87 ? 4.793 -10.165 -6.995 1.00 94.31 87 LEU A C 1
ATOM 706 O O . LEU A 1 87 ? 4.996 -10.694 -8.081 1.00 94.31 87 LEU A O 1
ATOM 710 N N . ASN A 1 88 ? 4.534 -10.885 -5.897 1.00 91.50 88 ASN A N 1
ATOM 711 C CA . ASN A 1 88 ? 4.342 -12.340 -5.888 1.00 91.50 88 ASN A CA 1
ATOM 712 C C . ASN A 1 88 ? 5.443 -13.119 -6.648 1.00 91.50 88 ASN A C 1
ATOM 714 O O . ASN A 1 88 ? 5.155 -13.878 -7.571 1.00 91.50 88 ASN A O 1
ATOM 718 N N . GLY A 1 89 ? 6.713 -12.877 -6.307 1.00 91.50 89 GLY A N 1
ATOM 719 C CA . GLY A 1 89 ? 7.877 -13.507 -6.947 1.00 91.50 89 GLY A CA 1
ATOM 720 C C . GLY A 1 89 ? 8.394 -12.763 -8.180 1.00 91.50 89 GLY A C 1
ATOM 721 O O . GLY A 1 89 ? 9.570 -12.869 -8.515 1.00 91.50 89 GLY A O 1
ATOM 722 N N . LYS A 1 90 ? 7.584 -11.904 -8.818 1.00 93.00 90 LYS A N 1
ATOM 723 C CA . LYS A 1 90 ? 8.044 -11.073 -9.944 1.00 93.00 90 LYS A CA 1
ATOM 724 C C . LYS A 1 90 ? 9.178 -10.122 -9.538 1.00 93.00 90 LYS A C 1
ATOM 726 O O . LYS A 1 90 ? 9.990 -9.760 -10.381 1.00 93.00 90 LYS A O 1
ATOM 731 N N . ASN A 1 91 ? 9.286 -9.772 -8.256 1.00 92.88 91 ASN A N 1
ATOM 732 C CA . ASN A 1 91 ? 10.383 -8.981 -7.690 1.00 92.88 91 ASN A CA 1
ATOM 733 C C . ASN A 1 91 ? 11.772 -9.642 -7.798 1.00 92.88 91 ASN A C 1
ATOM 735 O O . ASN A 1 91 ? 12.761 -8.970 -7.532 1.00 92.88 91 ASN A O 1
ATOM 739 N N . GLU A 1 92 ? 11.871 -10.922 -8.172 1.00 92.88 92 GLU A N 1
ATOM 740 C CA . GLU A 1 92 ? 13.156 -11.576 -8.473 1.00 92.88 92 GLU A CA 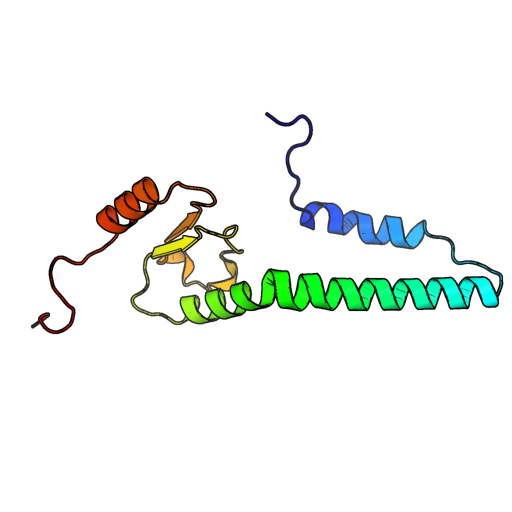1
ATOM 741 C C . GLU A 1 92 ? 13.763 -11.095 -9.799 1.00 92.88 92 GLU A C 1
ATOM 743 O O . GLU A 1 92 ? 14.979 -11.111 -9.969 1.00 92.88 92 GLU A O 1
ATOM 748 N N . VAL A 1 93 ? 12.918 -10.652 -10.735 1.00 93.69 93 VAL A N 1
ATOM 749 C CA . VAL A 1 93 ? 13.322 -10.219 -12.086 1.00 93.69 93 VAL A CA 1
ATOM 750 C C . VAL A 1 93 ? 12.921 -8.778 -12.402 1.00 93.69 93 VAL A C 1
ATOM 752 O O . VAL A 1 93 ? 13.447 -8.178 -13.336 1.00 93.69 93 VAL A O 1
ATOM 755 N N . LEU A 1 94 ? 11.979 -8.217 -11.643 1.00 94.31 94 LEU A N 1
ATOM 756 C CA . LEU A 1 94 ? 11.519 -6.844 -11.769 1.00 94.31 94 LEU A CA 1
ATOM 757 C C . LEU A 1 94 ? 12.173 -5.970 -10.703 1.00 94.31 94 LEU A C 1
ATOM 759 O O . LEU A 1 94 ? 11.926 -6.126 -9.507 1.00 94.31 94 LEU A O 1
ATOM 763 N N . THR A 1 95 ? 12.960 -5.002 -11.159 1.00 94.88 95 THR A N 1
ATOM 764 C CA . THR A 1 95 ? 13.606 -4.009 -10.304 1.00 94.88 95 THR A CA 1
ATOM 765 C C . THR A 1 95 ? 12.650 -2.847 -10.056 1.00 94.88 95 THR A C 1
ATOM 767 O O . THR A 1 95 ? 12.114 -2.248 -10.990 1.00 94.88 95 THR A O 1
ATOM 770 N N . THR A 1 96 ? 12.412 -2.538 -8.781 1.00 94.56 96 THR A N 1
ATOM 771 C CA . THR A 1 96 ? 11.591 -1.394 -8.369 1.00 94.56 96 THR A CA 1
ATOM 772 C C . THR A 1 96 ? 12.497 -0.203 -8.074 1.00 94.56 96 THR A C 1
ATOM 774 O O . THR A 1 96 ? 13.359 -0.289 -7.204 1.00 94.56 96 THR A O 1
ATOM 777 N N . HIS A 1 97 ? 12.280 0.907 -8.774 1.00 94.06 97 HIS A N 1
ATOM 778 C CA . HIS A 1 97 ? 13.004 2.164 -8.601 1.00 94.06 97 HIS A CA 1
ATOM 779 C C . HIS A 1 97 ? 12.125 3.154 -7.836 1.00 94.06 97 HIS A C 1
ATOM 781 O O . HIS A 1 97 ? 11.062 3.553 -8.324 1.00 94.06 97 HIS A O 1
ATOM 787 N N . ASP A 1 98 ? 12.558 3.534 -6.634 1.00 92.94 98 ASP A N 1
ATOM 788 C CA . ASP A 1 98 ? 11.921 4.594 -5.850 1.00 92.94 98 ASP A CA 1
ATOM 789 C C . ASP A 1 98 ? 12.596 5.928 -6.164 1.00 92.94 98 ASP A C 1
ATOM 791 O O . ASP A 1 98 ? 13.739 6.179 -5.778 1.00 92.94 98 ASP A O 1
ATOM 795 N N . VAL A 1 99 ? 11.887 6.764 -6.917 1.00 93.56 99 VAL A N 1
ATOM 796 C CA . VAL A 1 99 ? 12.366 8.072 -7.375 1.00 93.56 99 VAL A CA 1
ATOM 797 C C . VAL A 1 99 ? 11.406 9.168 -6.940 1.00 93.56 99 VAL A C 1
ATOM 799 O O . VAL A 1 99 ? 11.208 10.166 -7.639 1.00 93.56 99 VAL A O 1
ATOM 802 N N . MET A 1 100 ? 10.762 8.975 -5.787 1.00 91.12 100 MET A N 1
ATOM 803 C CA . MET A 1 100 ? 9.764 9.911 -5.310 1.00 91.12 100 MET A CA 1
ATOM 804 C C . MET A 1 100 ? 10.354 11.319 -5.149 1.00 91.12 100 MET A C 1
ATOM 806 O O . MET A 1 100 ? 11.329 11.533 -4.433 1.00 91.12 100 MET A O 1
ATOM 810 N N . GLY A 1 101 ? 9.729 12.295 -5.810 1.00 89.31 101 GLY A N 1
ATOM 811 C CA . GLY A 1 101 ? 10.150 13.697 -5.737 1.00 89.31 101 GLY A CA 1
ATOM 812 C C . GLY A 1 101 ? 11.341 14.067 -6.625 1.00 89.31 101 GLY A C 1
ATOM 813 O O . GLY A 1 101 ? 11.762 15.221 -6.588 1.00 89.31 101 GLY A O 1
ATOM 814 N N . LEU A 1 102 ? 11.844 13.140 -7.449 1.00 93.56 102 LEU A N 1
ATOM 815 C CA . LEU A 1 102 ? 12.828 13.449 -8.487 1.00 93.56 102 LEU A CA 1
ATOM 816 C C . LEU A 1 102 ? 12.274 14.523 -9.440 1.00 93.56 102 LEU A C 1
ATOM 818 O O . LEU A 1 102 ? 11.074 14.542 -9.738 1.00 93.56 102 LEU A O 1
ATOM 822 N N . ASP A 1 103 ? 13.119 15.432 -9.919 1.00 95.44 103 ASP A N 1
ATOM 823 C CA . ASP A 1 103 ? 12.694 16.403 -10.923 1.00 95.44 103 ASP A CA 1
ATOM 824 C C . A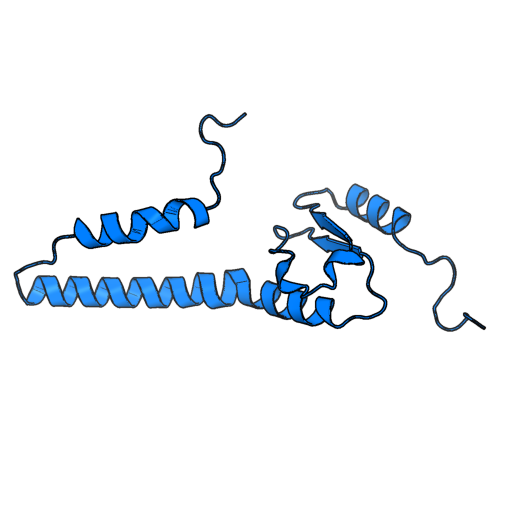SP A 1 103 ? 12.401 15.716 -12.271 1.00 95.44 103 ASP A C 1
ATOM 826 O O . ASP A 1 103 ? 12.831 14.591 -12.538 1.00 95.44 103 ASP A O 1
ATOM 830 N N . GLY A 1 104 ? 11.608 16.380 -13.113 1.00 94.31 104 GLY A N 1
ATOM 831 C CA . GLY A 1 104 ? 11.145 15.791 -14.370 1.00 94.31 104 GLY A CA 1
ATOM 832 C C . GLY A 1 104 ? 12.270 15.492 -15.361 1.00 94.31 104 GLY A C 1
ATOM 833 O O . GLY A 1 104 ? 12.219 14.464 -16.031 1.00 94.31 104 GLY A O 1
ATOM 834 N N . GLU A 1 105 ? 13.293 16.344 -15.443 1.00 95.69 105 GLU A N 1
ATOM 835 C CA . GLU A 1 105 ? 14.408 16.156 -16.380 1.00 95.69 105 GLU A CA 1
ATOM 836 C C . GLU A 1 105 ? 15.291 14.983 -15.952 1.00 95.69 105 GLU A C 1
ATOM 838 O O . GLU A 1 105 ? 15.617 14.114 -16.764 1.00 95.69 105 GLU A O 1
ATOM 843 N N . SER A 1 106 ? 15.598 14.890 -14.659 1.00 94.81 106 SER A N 1
ATOM 844 C CA . SER A 1 106 ? 16.321 13.756 -14.088 1.00 94.81 106 SER A CA 1
ATOM 845 C C . SER A 1 106 ? 15.548 12.447 -14.234 1.00 94.81 106 SER A C 1
ATOM 847 O O . SER A 1 106 ? 16.157 11.413 -14.511 1.00 94.81 106 SER A O 1
ATOM 849 N N . LEU A 1 107 ? 14.215 12.466 -14.101 1.00 94.38 107 LEU A N 1
ATOM 850 C CA . LEU A 1 107 ? 13.396 11.284 -14.371 1.00 94.38 107 LEU A CA 1
ATOM 851 C C . LEU A 1 107 ? 13.498 10.854 -15.835 1.00 94.38 107 LEU A C 1
ATOM 853 O O . LEU A 1 107 ? 13.676 9.669 -16.105 1.00 94.38 107 LEU A O 1
ATOM 857 N N . LEU A 1 108 ? 13.379 11.796 -16.774 1.00 93.69 108 LEU A N 1
ATOM 858 C CA . LEU A 1 108 ? 13.485 11.496 -18.203 1.00 93.69 108 LEU A CA 1
ATOM 859 C C . LEU A 1 108 ? 14.851 10.905 -18.548 1.00 93.69 108 LEU A C 1
ATOM 861 O O . LEU A 1 108 ? 14.921 9.962 -19.333 1.00 93.69 108 LEU A O 1
ATOM 865 N N . LYS A 1 109 ? 15.919 11.397 -17.916 1.00 92.56 109 LYS A N 1
ATOM 866 C CA . LYS A 1 109 ? 17.258 10.828 -18.061 1.00 92.56 109 LYS A CA 1
ATOM 867 C C . LYS A 1 109 ? 17.317 9.371 -17.592 1.00 92.56 109 LYS A C 1
ATOM 869 O O . LYS A 1 109 ? 17.782 8.522 -18.341 1.00 92.56 109 LYS A O 1
ATOM 874 N N . GLN A 1 110 ? 16.782 9.059 -16.410 1.00 91.12 110 GLN A N 1
ATOM 875 C CA . GLN A 1 110 ? 16.734 7.671 -15.930 1.00 91.12 110 GLN A CA 1
ATOM 876 C C . GLN A 1 110 ? 15.872 6.769 -16.818 1.00 91.12 110 GLN A C 1
ATOM 878 O O . GLN A 1 110 ? 16.226 5.621 -17.068 1.00 91.12 110 GLN A O 1
ATOM 883 N N . LEU A 1 111 ? 14.742 7.280 -17.312 1.00 91.69 111 LEU A N 1
ATOM 884 C CA . LEU A 1 111 ? 13.899 6.553 -18.258 1.00 91.69 111 LEU A CA 1
ATOM 885 C C . LEU A 1 111 ? 14.648 6.247 -19.556 1.00 91.69 111 LEU A C 1
ATOM 887 O O . LEU A 1 111 ? 14.513 5.139 -20.059 1.00 91.69 111 LEU A O 1
ATOM 891 N N . ALA A 1 112 ? 15.436 7.191 -20.075 1.00 90.56 112 ALA A N 1
ATOM 892 C CA . ALA A 1 112 ? 16.250 6.985 -21.270 1.00 90.56 112 ALA A CA 1
ATOM 893 C C . ALA A 1 112 ? 17.331 5.915 -21.052 1.00 90.56 112 ALA A C 1
ATOM 895 O O . ALA A 1 112 ? 17.513 5.065 -21.916 1.00 90.56 112 ALA A O 1
ATOM 896 N N . ASP A 1 113 ? 17.979 5.905 -19.884 1.00 89.00 113 ASP A N 1
ATOM 897 C CA . ASP A 1 113 ? 18.993 4.900 -19.535 1.00 89.00 113 ASP A CA 1
ATOM 898 C C . ASP A 1 113 ? 18.393 3.485 -19.379 1.00 89.00 113 ASP A C 1
ATOM 900 O O . ASP A 1 113 ? 19.053 2.485 -19.661 1.00 89.00 113 ASP A O 1
ATOM 904 N N . LEU A 1 114 ? 17.139 3.387 -18.918 1.00 89.25 114 LEU A N 1
ATOM 905 C CA . LEU A 1 114 ? 16.437 2.116 -18.685 1.00 89.25 114 LEU A CA 1
ATOM 906 C C . LEU A 1 114 ? 15.645 1.614 -19.900 1.00 89.25 114 LEU A C 1
ATOM 908 O O . LEU A 1 114 ? 15.333 0.421 -19.988 1.00 89.25 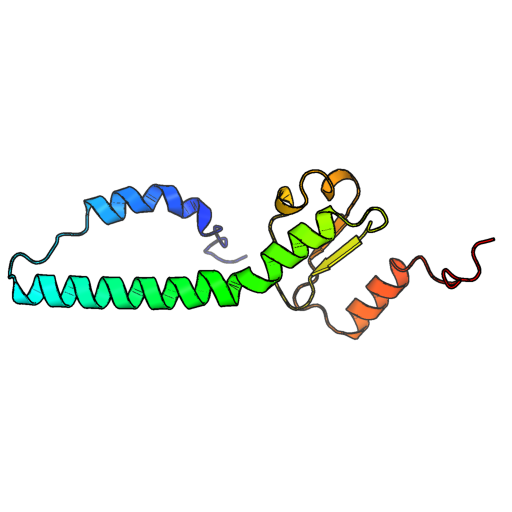114 LEU A O 1
ATOM 912 N N . ALA A 1 115 ? 15.259 2.503 -20.812 1.00 84.25 115 ALA A N 1
ATOM 913 C CA . ALA A 1 115 ? 14.473 2.149 -21.979 1.00 84.25 115 ALA A CA 1
ATOM 914 C C . ALA A 1 115 ? 15.323 1.337 -22.961 1.00 84.25 115 ALA A C 1
ATOM 916 O O . ALA A 1 115 ? 16.322 1.796 -23.496 1.00 84.25 115 ALA A O 1
ATOM 917 N N . THR A 1 116 ? 14.872 0.126 -23.279 1.00 72.94 116 THR A N 1
ATOM 918 C CA . THR A 1 116 ? 15.526 -0.761 -24.257 1.00 72.94 116 THR A CA 1
ATOM 919 C C . THR A 1 116 ? 15.219 -0.390 -25.714 1.00 72.94 116 THR A C 1
ATOM 921 O O . THR A 1 116 ? 15.460 -1.178 -26.629 1.00 72.94 116 THR A O 1
ATOM 924 N N . CYS A 1 117 ? 14.632 0.785 -25.949 1.00 67.75 117 CYS A N 1
ATOM 925 C CA . CYS A 1 117 ? 14.093 1.178 -27.243 1.00 67.75 117 CYS A CA 1
ATOM 926 C C . CYS A 1 117 ? 15.047 2.102 -28.003 1.00 67.75 117 CYS A C 1
ATOM 928 O O . CYS A 1 117 ? 15.032 3.304 -27.779 1.00 67.75 117 CYS A O 1
ATOM 930 N N . ASP A 1 118 ? 15.741 1.538 -28.991 1.00 55.59 118 ASP A N 1
ATOM 931 C CA . ASP A 1 118 ? 16.019 2.221 -30.268 1.00 55.59 118 ASP A CA 1
ATOM 932 C C . ASP A 1 118 ? 15.228 1.591 -31.438 1.00 55.59 118 ASP A C 1
ATOM 934 O O . ASP A 1 118 ? 15.230 2.105 -32.555 1.00 55.59 118 ASP A O 1
ATOM 938 N N . THR A 1 119 ? 14.496 0.487 -31.213 1.00 54.88 119 THR A N 1
ATOM 939 C CA . THR A 1 119 ? 13.650 -0.151 -32.240 1.00 54.88 119 THR A CA 1
ATOM 940 C C . THR A 1 119 ? 12.249 -0.488 -31.711 1.00 54.88 119 THR A C 1
ATOM 942 O O . THR A 1 119 ? 12.124 -1.145 -30.671 1.00 54.88 119 THR A O 1
ATOM 945 N N . PRO A 1 120 ? 11.178 -0.044 -32.399 1.00 55.69 120 PRO A N 1
ATOM 946 C CA . PRO A 1 120 ? 9.814 -0.352 -31.997 1.00 55.69 120 PRO A CA 1
ATOM 947 C C . PRO A 1 120 ? 9.517 -1.853 -32.121 1.00 55.69 120 PRO A C 1
ATOM 949 O O . PRO A 1 120 ? 10.110 -2.572 -32.927 1.00 55.69 120 PRO A O 1
ATOM 952 N N . ALA A 1 121 ? 8.605 -2.335 -31.274 1.00 55.72 121 ALA A N 1
ATOM 953 C CA . ALA A 1 121 ? 8.262 -3.754 -31.153 1.00 55.72 121 ALA A CA 1
ATOM 954 C C . ALA A 1 121 ? 7.695 -4.375 -32.448 1.00 55.72 121 ALA A C 1
ATOM 956 O O . ALA A 1 121 ? 7.709 -5.593 -32.578 1.00 55.72 121 ALA A O 1
ATOM 957 N N . ASP A 1 122 ? 7.251 -3.561 -33.412 1.00 58.22 122 ASP A N 1
ATOM 958 C CA . ASP A 1 122 ? 6.770 -3.991 -34.733 1.00 58.22 122 ASP A CA 1
ATOM 959 C C . ASP A 1 122 ? 7.894 -4.360 -35.723 1.00 58.22 122 ASP A C 1
ATOM 961 O O . ASP A 1 122 ? 7.612 -4.894 -36.793 1.00 58.22 122 ASP A O 1
ATOM 965 N N . ARG A 1 123 ? 9.164 -4.095 -35.380 1.00 51.12 123 ARG A N 1
ATOM 966 C CA . ARG A 1 123 ? 10.349 -4.397 -36.208 1.00 51.12 123 ARG A CA 1
ATOM 967 C C . ARG A 1 123 ? 11.304 -5.418 -35.590 1.00 51.12 123 ARG A C 1
ATOM 969 O O . ARG A 1 123 ? 12.453 -5.526 -36.019 1.00 51.12 123 ARG A O 1
ATOM 976 N N . ARG A 1 124 ? 10.863 -6.166 -34.580 1.00 51.84 124 ARG A N 1
ATOM 977 C CA . ARG A 1 124 ? 11.608 -7.331 -34.088 1.00 51.84 124 ARG A CA 1
ATOM 978 C C . ARG A 1 124 ? 11.254 -8.509 -35.000 1.00 51.84 124 ARG A C 1
ATOM 980 O O . ARG A 1 124 ? 10.149 -9.027 -34.896 1.00 51.84 124 ARG A O 1
ATOM 987 N N . ASN A 1 125 ? 12.151 -8.808 -35.946 1.00 49.22 125 ASN A N 1
ATOM 988 C CA . ASN A 1 125 ? 12.032 -9.908 -36.917 1.00 49.22 125 ASN A CA 1
ATOM 989 C C . ASN A 1 125 ? 11.679 -11.245 -36.260 1.00 49.22 125 ASN A C 1
ATOM 991 O O . ASN A 1 125 ? 12.293 -11.546 -35.210 1.00 49.22 125 ASN A O 1
#

Radius of gyration: 22.16 Å; chains: 1; bounding box: 45×30×69 Å